Protein AF-A0A950D2L8-F1 (afdb_monomer)

Radius of gyration: 25.46 Å; Cα contacts (8 Å, |Δi|>4): 95; chains: 1; bounding box: 28×41×91 Å

Foldseek 3Di:
DPPPDPQQPHFDPVLVVCQVPVQEEAEAEACVPDDVVVVVQCVCCVVPQWGQTNNRDIGGNPNYHYHYDHCPCVVCVVDVPVPDDPDPPPPDPPPPDDDDDDD

Nearest PDB structures (foldseek):
  6rn4-assembly1_A  TM=8.508E-01  e=7.300E-08  Escherichia coli HVH 50 (4-2593475)
  4fcv-assembly1_A  TM=8.895E-01  e=4.596E-07  Thermus thermophilus HB8
  8xoo-assembly1_S  TM=7.439E-01  e=1.259E-07  Streptomyces hawaiiensis
  6oax-assembly1_C  TM=7.331E-01  e=2.029E-07  Escherichia coli K-12
  1r6b-assembly1_X  TM=7.414E-01  e=1.796E-06  Escherichia coli

Solvent-accessible surface area (backbone atoms only — not comparable to full-atom values): 6645 Å² total; per-residue (Å²): 91,60,93,91,41,87,57,47,81,40,65,40,75,64,56,49,50,33,66,76,40,40,77,39,75,47,78,44,72,47,52,84,77,52,60,68,69,62,54,59,57,49,51,45,31,76,75,66,36,32,45,69,38,77,76,71,47,79,32,66,38,80,58,40,48,78,45,77,41,64,69,89,53,48,72,61,66,75,51,65,78,65,84,80,59,90,65,81,77,78,69,82,76,82,69,74,83,90,79,83,83,90,132

Sequence (103 aa):
SPPGYVGYGEGGVLTEAVRRKPYCVVLLNEVEKAHPDVMELFYQVFDKDALEDAEGREIDFMNTVILLTSNVGTETVRYPPLKGVGLPVVSDGLRGPSSTAPT

pLDDT: mean 77.66, std 18.46, range [40.78, 97.38]

Secondary structure (DSSP, 8-state):
--TTSTTTTS--HHHHHHHH-SS-EEEE-SGGGS-HHHHHHHHHHHHHSEEE-TTS-EEE-TT-EEEE--STTHHHHHS---SS-----------PPP-----

Structure (mmCIF, N/CA/C/O backbone):
data_AF-A0A950D2L8-F1
#
_entry.id   AF-A0A950D2L8-F1
#
loop_
_atom_site.group_PDB
_atom_site.id
_atom_site.type_symbol
_atom_site.label_atom_id
_atom_site.label_alt_id
_atom_site.label_comp_id
_atom_site.label_asym_id
_atom_site.label_entity_id
_atom_site.label_seq_id
_atom_site.pdbx_PDB_ins_code
_atom_site.Cartn_x
_atom_site.Cartn_y
_atom_site.Cartn_z
_atom_site.occupancy
_atom_site.B_iso_or_equiv
_atom_site.auth_seq_id
_atom_site.auth_comp_id
_atom_site.auth_asym_id
_atom_site.auth_atom_id
_atom_site.pdbx_PDB_model_num
ATOM 1 N N . SER A 1 1 ? 8.021 10.659 6.157 1.00 61.12 1 SER A N 1
ATOM 2 C CA . SER A 1 1 ? 9.366 11.004 5.637 1.00 61.12 1 SER A CA 1
ATOM 3 C C . SER A 1 1 ? 10.406 10.962 6.753 1.00 61.12 1 SER A C 1
ATOM 5 O O . SER A 1 1 ? 9.983 10.933 7.901 1.00 61.12 1 SER A O 1
ATOM 7 N N . PRO A 1 2 ? 11.726 10.948 6.477 1.00 58.72 2 PRO A N 1
ATOM 8 C CA . PRO A 1 2 ? 12.766 11.149 7.495 1.00 58.72 2 PRO A CA 1
ATOM 9 C C . PRO A 1 2 ? 12.723 12.567 8.097 1.00 58.72 2 PRO A C 1
ATOM 11 O O . PRO A 1 2 ? 12.214 13.480 7.433 1.00 58.72 2 PRO A O 1
ATOM 14 N N . PRO A 1 3 ? 13.267 12.785 9.313 1.00 54.19 3 PRO A N 1
ATOM 15 C CA . PRO A 1 3 ? 13.374 14.120 9.902 1.00 54.19 3 PRO A CA 1
ATOM 16 C C . PRO A 1 3 ? 14.066 15.095 8.940 1.00 54.19 3 PRO A C 1
ATOM 18 O O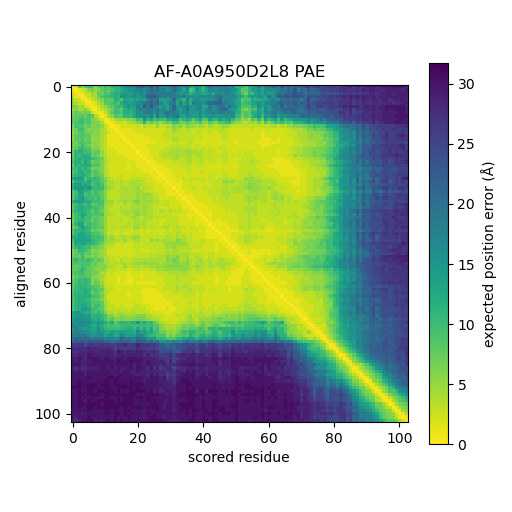 . PRO A 1 3 ? 15.173 14.829 8.477 1.00 54.19 3 PRO A O 1
ATOM 21 N N . GLY A 1 4 ? 13.407 16.213 8.621 1.00 55.31 4 GLY A N 1
ATOM 22 C CA . GLY A 1 4 ? 13.937 17.251 7.722 1.00 55.31 4 GLY A CA 1
ATOM 23 C C . GLY A 1 4 ? 13.452 17.199 6.266 1.00 55.31 4 GLY A C 1
ATOM 24 O O . GLY A 1 4 ? 13.824 18.072 5.487 1.00 55.31 4 GLY A O 1
ATOM 25 N N . TYR A 1 5 ? 12.601 16.236 5.896 1.00 61.75 5 TYR A N 1
ATOM 26 C CA . TYR A 1 5 ? 11.923 16.203 4.592 1.00 61.75 5 TYR A CA 1
ATOM 27 C C . TYR A 1 5 ? 10.465 16.671 4.694 1.00 61.75 5 TYR A C 1
ATOM 29 O O . TYR A 1 5 ? 9.820 16.521 5.731 1.00 61.75 5 TYR A O 1
ATOM 37 N N . VAL A 1 6 ? 9.925 17.211 3.596 1.00 54.62 6 VAL A N 1
ATOM 38 C CA . VAL A 1 6 ? 8.502 17.580 3.485 1.00 54.62 6 VAL A CA 1
ATOM 39 C C . VAL A 1 6 ? 7.618 16.356 3.796 1.00 54.62 6 VAL A C 1
ATOM 41 O O . VAL A 1 6 ? 7.921 15.238 3.366 1.00 54.62 6 VAL A O 1
ATOM 44 N N . GLY A 1 7 ? 6.555 16.556 4.587 1.00 61.41 7 GLY A N 1
ATOM 45 C CA . GLY A 1 7 ? 5.680 15.479 5.076 1.00 61.41 7 GLY A CA 1
ATOM 46 C C . GLY A 1 7 ? 6.260 14.668 6.248 1.00 61.41 7 GLY 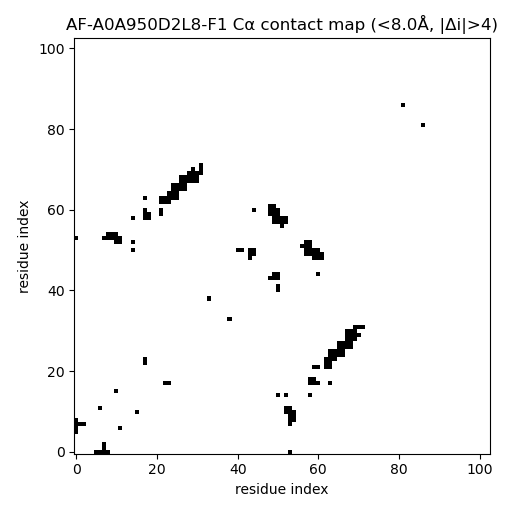A C 1
ATOM 47 O O . GLY A 1 7 ? 5.900 13.508 6.447 1.00 61.41 7 GLY A O 1
ATOM 48 N N . TYR A 1 8 ? 7.222 15.219 6.997 1.00 54.56 8 TYR A N 1
ATOM 49 C CA . TYR A 1 8 ? 7.660 14.652 8.276 1.00 54.56 8 TYR A CA 1
ATOM 50 C C . TYR A 1 8 ? 6.613 14.920 9.367 1.00 54.56 8 TYR A C 1
ATOM 52 O O . TYR A 1 8 ? 6.301 16.076 9.634 1.00 54.56 8 TYR A O 1
ATOM 60 N N . GLY A 1 9 ? 6.102 13.862 10.006 1.00 58.31 9 GLY A N 1
ATOM 61 C CA . GLY A 1 9 ? 5.093 13.962 11.069 1.00 58.31 9 GLY A CA 1
ATOM 62 C C . GLY A 1 9 ? 3.660 14.216 10.589 1.00 58.31 9 GLY A C 1
ATOM 63 O O . GLY A 1 9 ? 2.795 14.446 11.422 1.00 58.31 9 GLY A O 1
ATOM 64 N N . GLU A 1 10 ? 3.416 14.174 9.278 1.00 65.88 10 GLU A N 1
ATOM 65 C CA . GLU A 1 10 ? 2.075 14.159 8.692 1.00 65.88 10 GLU A CA 1
ATOM 66 C C . GLU A 1 10 ? 1.774 12.746 8.177 1.00 65.88 10 GLU A C 1
ATOM 68 O O . GLU A 1 10 ? 2.650 12.092 7.592 1.00 65.88 10 GLU A O 1
ATOM 73 N N . GLY A 1 11 ? 0.537 12.278 8.363 1.00 67.31 11 GLY A N 1
ATOM 74 C CA . GLY A 1 11 ? 0.026 11.091 7.681 1.00 67.31 11 GLY A CA 1
ATOM 75 C C . GLY A 1 11 ? 0.365 11.117 6.188 1.00 67.31 11 GLY A C 1
ATOM 76 O O . GLY A 1 11 ? 0.188 12.129 5.508 1.00 67.31 11 GLY A O 1
ATOM 77 N N . GLY A 1 12 ? 0.883 10.001 5.673 1.00 82.38 12 GLY A N 1
ATOM 78 C CA . GLY A 1 12 ? 1.270 9.882 4.270 1.00 82.38 12 GLY A CA 1
ATOM 79 C C . GLY A 1 12 ? 0.124 10.242 3.318 1.00 82.38 12 GLY A C 1
ATOM 80 O O . GLY A 1 12 ? -1.042 9.967 3.583 1.00 82.38 12 GLY A O 1
ATOM 81 N N . VAL A 1 13 ? 0.454 10.828 2.162 1.00 86.06 13 VAL A N 1
ATOM 82 C CA . VAL A 1 13 ? -0.547 11.243 1.155 1.00 86.06 13 VAL A CA 1
ATOM 83 C C . VAL A 1 13 ? -1.487 10.090 0.784 1.00 86.06 13 VAL A C 1
ATOM 85 O O . VAL A 1 13 ? -2.693 10.285 0.648 1.00 86.06 13 VAL A O 1
ATOM 88 N N . LEU A 1 14 ? -0.937 8.879 0.663 1.00 88.94 14 LEU A N 1
ATOM 89 C CA . LEU A 1 14 ? -1.702 7.667 0.390 1.00 88.94 14 LEU A CA 1
ATOM 90 C C . LEU A 1 14 ? -2.573 7.245 1.580 1.00 88.94 14 LEU A C 1
ATOM 92 O O . LEU A 1 14 ? -3.768 7.015 1.405 1.00 88.94 14 LEU A O 1
ATOM 96 N N . THR A 1 15 ? -1.989 7.149 2.777 1.00 91.00 15 THR A N 1
ATOM 97 C CA . THR A 1 15 ? -2.694 6.690 3.982 1.00 91.00 15 THR A CA 1
ATOM 98 C C . THR A 1 15 ? -3.840 7.635 4.342 1.00 91.00 15 THR A C 1
ATOM 100 O O . THR A 1 15 ? -4.945 7.181 4.623 1.00 91.00 15 THR A O 1
ATOM 103 N N . GLU A 1 16 ? -3.648 8.949 4.210 1.00 91.88 16 GLU A N 1
ATOM 104 C CA . GLU A 1 16 ? -4.714 9.941 4.387 1.00 91.88 16 GLU A CA 1
ATOM 105 C C . GLU A 1 16 ? -5.812 9.847 3.321 1.00 91.88 16 GLU A C 1
ATOM 107 O O . GLU A 1 16 ? -6.993 10.025 3.636 1.00 91.88 16 GLU A O 1
ATOM 112 N N . ALA A 1 17 ? -5.458 9.572 2.062 1.00 91.88 17 ALA A N 1
ATOM 113 C CA . ALA A 1 17 ? -6.440 9.426 0.992 1.00 91.88 17 ALA A CA 1
ATOM 114 C C . ALA A 1 17 ? -7.359 8.220 1.233 1.00 91.88 17 ALA A C 1
ATOM 116 O O . ALA A 1 17 ? -8.581 8.363 1.140 1.00 91.88 17 ALA A O 1
ATOM 117 N N . VAL A 1 18 ? -6.781 7.074 1.604 1.00 94.50 18 VAL A N 1
ATOM 118 C CA . VAL A 1 18 ? -7.527 5.845 1.914 1.00 94.50 18 VAL A CA 1
ATOM 119 C C . VAL A 1 18 ? -8.352 6.025 3.186 1.00 94.50 18 VAL A C 1
ATOM 121 O O . VAL A 1 18 ? -9.551 5.761 3.173 1.00 94.50 18 VAL A O 1
ATOM 124 N N . ARG A 1 19 ? -7.784 6.618 4.245 1.00 93.56 19 ARG A N 1
ATOM 125 C CA . ARG A 1 19 ? -8.515 6.920 5.489 1.00 93.56 19 ARG A CA 1
ATOM 126 C C . ARG A 1 19 ? -9.771 7.762 5.249 1.00 93.56 19 ARG A C 1
ATOM 128 O O . ARG A 1 19 ? -10.803 7.542 5.877 1.00 93.56 19 ARG A O 1
ATOM 135 N N . ARG A 1 20 ? -9.694 8.752 4.353 1.00 94.19 20 ARG A N 1
ATOM 136 C CA . ARG A 1 20 ? -10.835 9.622 4.009 1.00 94.19 20 ARG A CA 1
ATOM 137 C C . ARG A 1 20 ? -11.823 8.955 3.052 1.00 94.19 20 ARG A C 1
ATOM 139 O O . ARG A 1 20 ? -12.986 9.357 3.025 1.00 94.19 20 ARG A O 1
ATOM 146 N N . LYS A 1 21 ? -11.370 7.997 2.238 1.00 95.75 21 LYS A N 1
ATOM 147 C CA . LYS A 1 21 ? -12.162 7.298 1.215 1.00 95.75 21 LYS A CA 1
ATOM 148 C C . LYS A 1 21 ? -11.791 5.804 1.179 1.00 95.75 21 LYS A C 1
ATOM 150 O O . LYS A 1 21 ? -11.1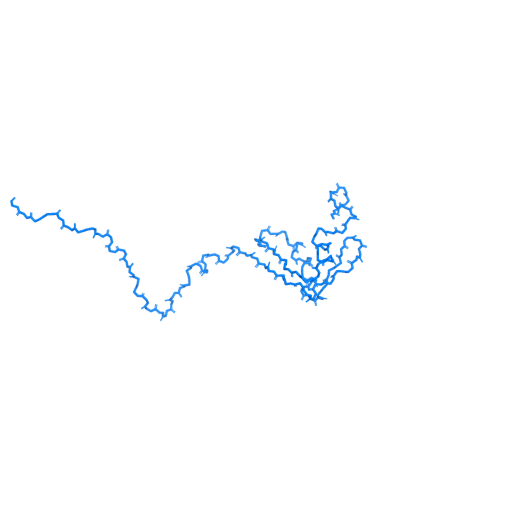18 5.380 0.244 1.00 95.75 21 LYS A O 1
ATOM 155 N N . PRO A 1 22 ? -12.263 5.001 2.148 1.00 93.75 22 PRO A N 1
ATOM 156 C CA . PRO A 1 22 ? -11.838 3.603 2.296 1.00 93.75 22 PRO A CA 1
ATOM 157 C C . PRO A 1 22 ? -12.330 2.681 1.169 1.00 93.75 22 PRO A C 1
ATOM 159 O O . PRO A 1 22 ? -11.769 1.614 0.955 1.00 93.75 22 PRO A O 1
ATOM 162 N N . TYR A 1 23 ? -13.350 3.109 0.418 1.00 97.38 23 TYR A N 1
ATOM 163 C CA . TYR A 1 23 ? -13.839 2.446 -0.790 1.00 97.38 23 TYR A CA 1
ATOM 164 C C . TYR A 1 23 ? -13.222 3.118 -2.014 1.00 97.38 23 TYR A C 1
ATOM 166 O O . TYR A 1 23 ? -13.816 4.024 -2.611 1.00 97.38 23 TYR A O 1
ATOM 174 N N . CYS A 1 24 ? -11.997 2.734 -2.356 1.00 95.00 24 CYS A N 1
ATOM 175 C CA . CYS A 1 24 ? -11.274 3.350 -3.460 1.00 95.00 24 CYS A CA 1
ATOM 176 C C . CYS A 1 24 ? -10.412 2.350 -4.231 1.00 95.00 24 CYS A C 1
ATOM 178 O O . CYS A 1 24 ? -10.284 1.182 -3.868 1.00 95.00 24 CYS A O 1
ATOM 180 N N . VAL A 1 25 ? -9.842 2.838 -5.332 1.00 96.31 25 VAL A N 1
ATOM 181 C CA . VAL A 1 25 ? -8.839 2.115 -6.109 1.00 96.31 25 VAL A CA 1
ATOM 182 C C . VAL A 1 25 ? -7.519 2.863 -5.985 1.00 96.31 25 VAL A C 1
ATOM 184 O O . VAL A 1 25 ? -7.452 4.053 -6.299 1.00 96.31 25 VAL A O 1
ATOM 187 N N . VAL A 1 26 ? -6.475 2.162 -5.551 1.00 93.69 26 VAL A N 1
ATOM 188 C CA . VAL A 1 26 ? -5.098 2.662 -5.497 1.00 93.69 26 VAL A CA 1
ATOM 189 C C . VAL A 1 26 ? -4.338 2.093 -6.688 1.00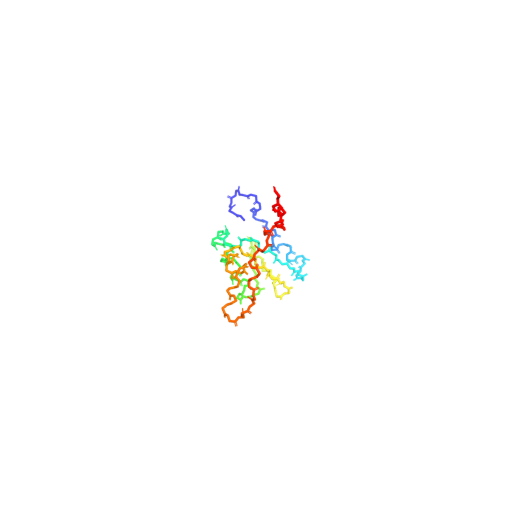 93.69 26 VAL A C 1
ATOM 191 O O . VAL A 1 26 ? -4.231 0.880 -6.831 1.00 93.69 26 VAL A O 1
ATOM 194 N N . LEU A 1 27 ? -3.809 2.968 -7.545 1.00 94.75 27 LEU A N 1
ATOM 195 C CA . LEU A 1 27 ? -2.982 2.583 -8.688 1.00 94.75 27 LEU A CA 1
ATOM 196 C C . LEU A 1 27 ? -1.506 2.844 -8.378 1.00 94.75 27 LEU A C 1
ATOM 198 O O . LEU A 1 27 ? -1.099 3.994 -8.214 1.00 94.75 27 LEU A O 1
ATOM 202 N N . LEU A 1 28 ? -0.706 1.782 -8.348 1.00 92.19 28 LEU A N 1
ATOM 203 C CA . LEU A 1 28 ? 0.749 1.837 -8.239 1.00 92.19 28 LEU A CA 1
ATOM 204 C C . LE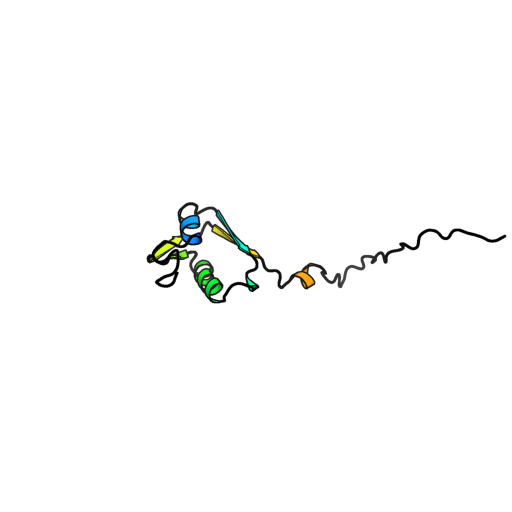U A 1 28 ? 1.343 1.581 -9.621 1.00 92.19 28 LEU A C 1
ATOM 206 O O . LEU A 1 28 ? 1.248 0.476 -10.152 1.00 92.19 28 LEU A O 1
ATOM 210 N N . ASN A 1 29 ? 1.906 2.625 -10.224 1.00 92.81 29 ASN A N 1
ATOM 211 C CA . ASN A 1 29 ? 2.400 2.566 -11.593 1.00 92.81 29 ASN A CA 1
ATOM 212 C C . ASN A 1 29 ? 3.896 2.227 -11.652 1.00 92.81 29 ASN A C 1
ATOM 214 O O . ASN A 1 29 ? 4.658 2.755 -10.846 1.00 92.81 29 ASN A O 1
ATOM 218 N N . GLU A 1 30 ? 4.305 1.420 -12.639 1.00 93.50 30 GLU A N 1
ATOM 219 C CA . GLU A 1 30 ? 5.711 1.038 -12.891 1.00 93.50 30 GLU A CA 1
ATOM 220 C C . GLU A 1 30 ? 6.432 0.523 -11.637 1.00 93.50 30 GLU A C 1
ATOM 222 O O . GLU A 1 30 ? 7.523 0.982 -11.283 1.00 93.50 30 GLU A O 1
ATOM 227 N N . VAL A 1 31 ? 5.806 -0.423 -10.934 1.00 91.69 31 VAL A N 1
ATOM 228 C CA . VAL A 1 31 ? 6.274 -0.861 -9.613 1.00 91.69 31 VAL A CA 1
ATOM 229 C C . VAL A 1 31 ? 7.692 -1.450 -9.633 1.00 91.69 31 VAL A C 1
ATOM 231 O O . VAL A 1 31 ? 8.405 -1.381 -8.637 1.00 91.69 31 VAL A O 1
ATOM 234 N N . GLU A 1 32 ? 8.159 -1.950 -10.778 1.00 92.81 32 GLU A N 1
ATOM 235 C CA . GLU A 1 32 ? 9.534 -2.426 -10.966 1.00 92.81 32 GLU A CA 1
ATOM 236 C C . GLU A 1 32 ? 10.602 -1.339 -10.796 1.00 92.81 32 GLU A C 1
ATOM 238 O O . GLU A 1 32 ? 11.770 -1.657 -10.578 1.00 92.81 32 GLU A O 1
ATOM 243 N N . LYS A 1 33 ? 10.223 -0.063 -10.939 1.00 91.31 33 LYS A N 1
ATOM 244 C CA . LYS A 1 33 ? 11.125 1.082 -10.764 1.00 91.31 33 LYS A CA 1
ATOM 245 C C . LYS A 1 33 ? 11.097 1.627 -9.338 1.00 91.31 33 LYS A C 1
ATOM 247 O O . LYS A 1 33 ? 11.902 2.501 -9.015 1.00 91.31 33 LYS A O 1
ATOM 252 N N . ALA A 1 34 ? 10.159 1.172 -8.508 1.00 88.44 34 ALA A N 1
ATOM 253 C CA . ALA A 1 34 ? 10.056 1.608 -7.127 1.00 88.44 34 ALA A CA 1
ATOM 254 C C . ALA A 1 34 ? 11.235 1.073 -6.300 1.00 88.44 34 ALA A C 1
ATOM 256 O O . ALA A 1 34 ? 11.777 0.000 -6.562 1.00 88.44 34 ALA A O 1
ATOM 257 N N . HIS A 1 35 ? 11.625 1.828 -5.273 1.00 90.56 35 HIS A N 1
ATOM 258 C CA . HIS A 1 35 ? 12.605 1.353 -4.302 1.00 90.56 35 HIS A CA 1
ATOM 259 C C . HIS A 1 35 ? 12.037 0.142 -3.532 1.00 90.56 35 HIS A C 1
ATOM 261 O O . HIS A 1 35 ? 10.847 0.175 -3.207 1.00 90.56 35 HIS A O 1
ATOM 267 N N . PRO A 1 36 ? 12.841 -0.888 -3.195 1.00 88.75 36 PRO A N 1
ATOM 268 C CA . PRO A 1 36 ? 12.370 -2.073 -2.469 1.00 88.75 36 PRO A CA 1
ATOM 269 C C . PRO A 1 36 ? 11.543 -1.766 -1.211 1.00 88.75 36 PRO A C 1
ATOM 271 O O . PRO A 1 36 ? 10.484 -2.360 -1.028 1.00 88.75 36 PRO A O 1
ATOM 274 N N . ASP A 1 37 ? 11.943 -0.766 -0.423 1.00 85.44 37 ASP A N 1
ATOM 275 C CA . ASP A 1 37 ? 11.219 -0.305 0.775 1.00 85.44 37 ASP A CA 1
ATOM 276 C C . ASP A 1 37 ? 9.751 0.083 0.504 1.00 85.44 37 ASP A C 1
ATOM 278 O O . ASP A 1 37 ? 8.897 -0.036 1.381 1.00 85.44 37 ASP A O 1
ATOM 282 N N . VAL A 1 38 ? 9.424 0.538 -0.715 1.00 84.88 38 VAL A N 1
ATOM 283 C CA . VAL A 1 38 ? 8.033 0.824 -1.105 1.00 84.88 38 VAL A CA 1
ATOM 284 C C . VAL A 1 38 ? 7.227 -0.469 -1.133 1.00 84.88 38 VAL A C 1
ATOM 286 O O . VAL A 1 38 ? 6.111 -0.503 -0.628 1.00 84.88 38 VAL A O 1
ATOM 289 N N . MET A 1 39 ? 7.791 -1.543 -1.687 1.00 87.44 39 MET A N 1
ATOM 290 C CA . MET A 1 39 ? 7.127 -2.847 -1.727 1.00 87.44 39 MET A CA 1
ATOM 291 C C . MET A 1 39 ? 7.003 -3.460 -0.337 1.00 87.44 39 MET A C 1
ATOM 293 O O . MET A 1 39 ? 5.953 -4.011 -0.017 1.00 87.44 39 MET A O 1
ATOM 297 N N . GLU A 1 40 ? 8.025 -3.304 0.506 1.00 86.75 40 GLU A N 1
ATOM 298 C CA . GLU A 1 40 ? 7.979 -3.755 1.902 1.00 86.75 40 GLU A CA 1
ATOM 299 C C . GLU A 1 40 ? 6.841 -3.103 2.693 1.00 86.75 40 GLU A C 1
ATOM 301 O O . GLU A 1 40 ? 6.175 -3.776 3.483 1.00 86.75 40 GLU A O 1
ATOM 306 N N . LEU A 1 41 ? 6.558 -1.822 2.435 1.00 84.50 41 LEU A N 1
ATOM 307 C CA . LEU A 1 41 ? 5.415 -1.129 3.027 1.00 84.50 41 LEU A CA 1
ATOM 308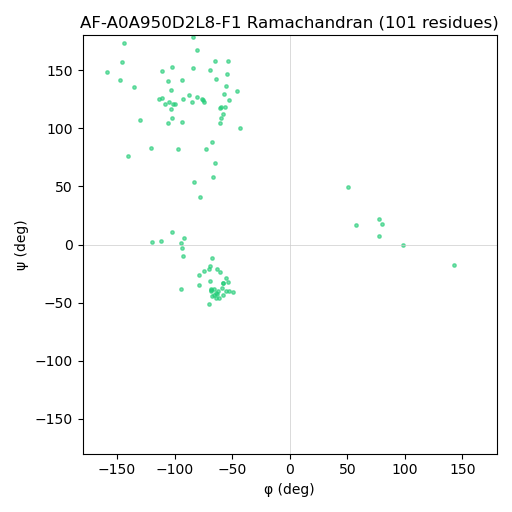 C C . LEU A 1 41 ? 4.084 -1.790 2.630 1.00 84.50 41 LEU A C 1
ATOM 310 O O . LEU A 1 41 ? 3.232 -2.037 3.481 1.00 84.50 41 LEU A O 1
ATOM 314 N N . PHE A 1 42 ? 3.908 -2.116 1.346 1.00 88.81 42 PHE A N 1
ATOM 315 C CA . PHE A 1 42 ? 2.672 -2.732 0.851 1.00 88.81 42 PHE A CA 1
ATOM 316 C C . PHE A 1 42 ? 2.524 -4.208 1.226 1.00 88.81 42 PHE A C 1
ATOM 318 O O . PHE A 1 42 ? 1.395 -4.687 1.306 1.00 88.81 42 PHE A O 1
ATOM 325 N N . TYR A 1 43 ? 3.611 -4.926 1.523 1.00 90.12 43 TYR A N 1
ATOM 326 C CA . TYR A 1 43 ? 3.510 -6.297 2.033 1.00 90.12 43 TYR A CA 1
ATOM 327 C C . TYR A 1 43 ? 2.701 -6.381 3.328 1.00 90.12 43 TYR A C 1
ATOM 329 O O . TYR A 1 43 ? 1.971 -7.349 3.514 1.00 90.12 43 TYR A O 1
ATOM 337 N N . GLN A 1 44 ? 2.760 -5.354 4.181 1.00 88.44 44 GLN A N 1
ATOM 338 C CA . GLN A 1 44 ? 1.938 -5.300 5.393 1.00 88.44 44 GLN A CA 1
ATOM 339 C C . GLN A 1 44 ? 0.446 -5.231 5.060 1.00 88.44 44 GLN A C 1
ATOM 341 O O . GLN A 1 44 ? -0.349 -5.954 5.655 1.00 88.44 44 GLN A O 1
ATOM 346 N N . VAL A 1 45 ? 0.084 -4.426 4.058 1.00 92.19 45 VAL A N 1
ATOM 347 C CA . VAL A 1 45 ? -1.300 -4.307 3.582 1.00 92.19 45 VAL A CA 1
ATOM 348 C C . VAL A 1 45 ? -1.795 -5.628 3.013 1.00 92.19 45 VAL A C 1
ATOM 350 O O . VAL A 1 45 ? -2.913 -6.030 3.300 1.00 92.19 45 VAL A O 1
ATOM 353 N N . PHE A 1 46 ? -0.970 -6.322 2.229 1.00 91.94 46 PHE A N 1
ATOM 354 C CA . PHE A 1 46 ? -1.366 -7.596 1.623 1.00 91.94 46 PHE A CA 1
ATOM 355 C C . PHE A 1 46 ? -1.499 -8.747 2.629 1.00 91.94 46 PHE A C 1
ATOM 357 O O . PHE A 1 46 ? -2.159 -9.733 2.316 1.00 91.94 46 PHE A O 1
ATOM 364 N N . ASP A 1 47 ? -0.863 -8.642 3.798 1.00 93.06 47 ASP A N 1
ATOM 365 C CA . ASP A 1 47 ? -0.909 -9.667 4.847 1.00 93.06 47 ASP A CA 1
ATOM 366 C C . ASP A 1 47 ? -1.999 -9.389 5.896 1.00 93.06 47 ASP A C 1
ATOM 368 O O . ASP A 1 47 ? -2.657 -10.310 6.376 1.00 93.06 47 ASP A O 1
ATOM 372 N N . LYS A 1 48 ? -2.201 -8.116 6.262 1.00 93.00 48 LYS A N 1
ATOM 373 C CA . LYS A 1 48 ? -3.051 -7.710 7.398 1.00 93.00 48 LYS A CA 1
ATOM 374 C C . LYS A 1 48 ? -4.235 -6.823 7.026 1.00 93.00 48 LYS A C 1
ATOM 376 O O . LYS A 1 48 ? -4.926 -6.356 7.926 1.00 93.00 48 LYS A O 1
ATOM 381 N N . ASP A 1 49 ? -4.425 -6.530 5.742 1.00 94.06 49 ASP A N 1
ATOM 382 C CA . ASP A 1 49 ? -5.428 -5.586 5.235 1.00 94.06 49 ASP A CA 1
ATOM 383 C C . ASP A 1 49 ? -5.300 -4.161 5.818 1.00 94.06 49 ASP A C 1
ATOM 385 O O . ASP A 1 49 ? -6.225 -3.361 5.710 1.00 94.06 49 ASP A O 1
ATOM 389 N N . ALA A 1 50 ? -4.158 -3.813 6.426 1.00 94.00 50 ALA A N 1
ATOM 390 C CA . ALA A 1 50 ? -3.954 -2.541 7.117 1.00 94.00 50 ALA A CA 1
ATOM 391 C C . ALA A 1 50 ? -2.518 -2.010 6.990 1.00 94.00 50 ALA A C 1
ATOM 393 O O . ALA A 1 50 ? -1.569 -2.769 6.772 1.00 94.00 50 ALA A O 1
ATOM 394 N N . LEU A 1 51 ? -2.361 -0.692 7.151 1.00 92.62 51 LEU A N 1
ATOM 395 C CA . LEU A 1 51 ? -1.066 -0.007 7.159 1.00 92.62 51 LEU A CA 1
ATOM 396 C C . LEU A 1 51 ? -0.976 1.015 8.288 1.00 92.62 51 LEU A C 1
ATOM 398 O O . LEU A 1 51 ? -1.881 1.830 8.450 1.00 92.62 51 LEU A O 1
ATOM 402 N N . GLU A 1 52 ? 0.145 1.036 9.002 1.00 90.25 52 GLU A N 1
ATOM 403 C CA . GLU A 1 52 ? 0.448 2.079 9.981 1.00 90.25 52 GLU A CA 1
ATOM 404 C C . GLU A 1 52 ? 1.144 3.267 9.300 1.00 90.25 52 GLU A C 1
ATOM 406 O O . GLU A 1 52 ? 2.116 3.099 8.557 1.00 90.25 52 GLU A O 1
ATOM 411 N N . ASP A 1 53 ? 0.637 4.481 9.517 1.00 88.38 53 ASP A N 1
ATOM 412 C CA . ASP A 1 53 ? 1.295 5.697 9.039 1.00 88.38 53 ASP A CA 1
ATOM 413 C C . ASP A 1 53 ? 2.400 6.195 9.993 1.00 88.38 53 ASP A C 1
ATOM 415 O O . ASP A 1 53 ? 2.655 5.636 11.055 1.00 88.38 53 ASP A O 1
ATOM 419 N N . ALA A 1 54 ? 3.079 7.283 9.622 1.00 82.44 54 ALA A N 1
ATOM 420 C CA . ALA A 1 54 ? 4.180 7.834 10.415 1.00 82.44 54 ALA A CA 1
ATOM 421 C C . ALA A 1 54 ? 3.754 8.429 11.777 1.00 82.44 54 ALA A C 1
ATOM 423 O O . ALA A 1 54 ? 4.623 8.747 12.588 1.00 82.44 54 ALA A O 1
ATOM 424 N N . GLU A 1 55 ? 2.452 8.607 12.022 1.00 86.38 55 GLU A N 1
ATOM 425 C CA . GLU A 1 55 ? 1.896 9.045 13.309 1.00 86.38 55 GLU A CA 1
ATOM 426 C C . GLU A 1 55 ? 1.475 7.850 14.186 1.00 86.38 55 GLU A C 1
ATOM 428 O O . GLU A 1 55 ? 0.968 8.050 15.291 1.00 86.38 55 GLU A O 1
ATOM 433 N N . GLY A 1 56 ? 1.681 6.614 13.715 1.00 87.56 56 GLY A N 1
ATOM 434 C CA . GLY A 1 56 ? 1.261 5.398 14.407 1.00 87.56 56 GLY A CA 1
ATOM 435 C C . GLY A 1 56 ? -0.222 5.071 14.224 1.00 87.56 56 GLY A C 1
ATOM 436 O O . GLY A 1 56 ? -0.804 4.348 15.034 1.00 87.56 56 GLY A O 1
ATOM 437 N N . ARG A 1 57 ? -0.881 5.653 13.214 1.00 90.38 57 ARG A N 1
ATOM 438 C CA . ARG A 1 57 ? -2.312 5.437 12.973 1.00 90.38 57 ARG A CA 1
ATOM 439 C C . ARG A 1 57 ? -2.497 4.286 12.000 1.00 90.38 57 ARG A C 1
ATOM 441 O O . ARG A 1 57 ? -1.978 4.321 10.887 1.00 90.38 57 ARG A O 1
ATOM 448 N N . GLU A 1 58 ? -3.286 3.305 12.414 1.00 93.19 58 GLU A N 1
ATOM 449 C CA . GLU A 1 58 ? -3.674 2.176 11.574 1.00 93.19 58 GLU A CA 1
ATOM 450 C C . GLU A 1 58 ? -4.755 2.599 10.570 1.00 93.19 58 GLU A C 1
ATOM 452 O O . GLU A 1 58 ? -5.796 3.156 10.938 1.00 93.19 58 GLU A O 1
ATOM 457 N N . ILE A 1 59 ? -4.492 2.359 9.289 1.00 94.06 59 ILE A N 1
ATOM 458 C CA . ILE A 1 59 ? -5.399 2.632 8.177 1.00 94.06 59 ILE A CA 1
ATOM 459 C C . ILE A 1 59 ? -5.876 1.307 7.595 1.00 94.06 59 ILE A C 1
ATOM 461 O O . ILE A 1 59 ? -5.059 0.484 7.196 1.00 94.06 59 ILE A O 1
ATOM 465 N N . ASP A 1 60 ? -7.195 1.143 7.510 1.00 95.06 60 ASP A N 1
ATOM 466 C CA . ASP A 1 60 ? -7.863 -0.032 6.946 1.00 95.06 60 ASP A CA 1
ATOM 467 C C . ASP A 1 60 ? -7.911 0.027 5.406 1.00 95.06 60 ASP A C 1
ATOM 469 O O . ASP A 1 60 ? -8.377 1.010 4.817 1.00 95.06 60 ASP A O 1
ATOM 473 N N . PHE A 1 61 ? -7.438 -1.041 4.763 1.00 96.38 61 PHE A N 1
ATOM 474 C CA . PHE A 1 61 ? -7.418 -1.255 3.316 1.00 96.38 61 PHE A CA 1
ATOM 475 C C . PHE A 1 61 ? -8.368 -2.376 2.860 1.00 96.38 61 PHE A C 1
ATOM 477 O O . PHE A 1 61 ? -8.440 -2.625 1.656 1.00 96.38 61 PHE A O 1
ATOM 484 N N . MET A 1 62 ? -9.152 -3.004 3.746 1.00 95.06 62 MET A N 1
ATOM 485 C CA . MET A 1 62 ? -10.035 -4.139 3.417 1.00 95.06 62 MET A CA 1
ATOM 486 C C . MET A 1 62 ? -10.995 -3.843 2.247 1.00 95.06 62 MET A C 1
ATOM 488 O O . MET A 1 62 ? -11.334 -4.730 1.467 1.00 95.06 62 MET A O 1
ATOM 492 N N . ASN A 1 63 ? -11.425 -2.585 2.094 1.00 95.50 63 ASN A N 1
ATOM 493 C CA . ASN A 1 63 ? -12.328 -2.142 1.022 1.00 95.50 63 ASN A CA 1
ATOM 494 C C . ASN A 1 63 ? -11.621 -1.394 -0.125 1.00 95.50 63 ASN A C 1
ATOM 496 O O . ASN A 1 63 ? -12.277 -0.796 -0.985 1.00 95.50 63 ASN A O 1
ATOM 500 N N . THR A 1 64 ? -10.289 -1.412 -0.144 1.00 95.75 64 THR A N 1
ATOM 501 C CA . THR A 1 64 ? -9.468 -0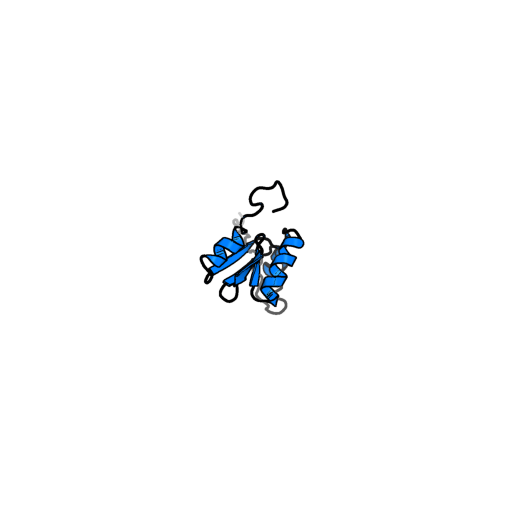.734 -1.146 1.00 95.75 64 THR A CA 1
ATOM 502 C C . THR A 1 64 ? -8.896 -1.738 -2.138 1.00 95.75 64 THR A C 1
ATOM 504 O O . THR A 1 64 ? -8.171 -2.660 -1.779 1.00 95.75 64 THR A O 1
ATOM 507 N N . VAL A 1 65 ? -9.179 -1.532 -3.425 1.00 95.62 65 VAL A N 1
ATOM 508 C CA . VAL A 1 65 ? -8.580 -2.340 -4.495 1.00 95.62 65 VAL A CA 1
ATOM 509 C C . VAL A 1 65 ? -7.227 -1.746 -4.864 1.00 95.62 65 VAL A C 1
ATOM 511 O O . VAL A 1 65 ? -7.148 -0.591 -5.282 1.00 95.62 65 VAL A O 1
ATOM 514 N N . ILE A 1 66 ? -6.165 -2.540 -4.761 1.00 94.06 66 ILE A N 1
ATOM 515 C CA . ILE A 1 66 ? -4.818 -2.132 -5.171 1.00 94.06 66 ILE A CA 1
ATOM 516 C C . ILE A 1 66 ? -4.518 -2.719 -6.551 1.00 94.06 66 ILE A C 1
ATOM 518 O O . ILE A 1 66 ? -4.530 -3.933 -6.745 1.00 94.06 66 ILE A O 1
ATOM 522 N N . LEU A 1 67 ? -4.241 -1.845 -7.516 1.00 95.44 67 LEU A N 1
ATOM 523 C CA . LEU A 1 67 ? -3.806 -2.200 -8.861 1.00 95.44 67 LEU A CA 1
ATOM 524 C C . LEU A 1 67 ? -2.333 -1.843 -9.020 1.00 95.44 67 LEU A C 1
ATOM 526 O O . LEU A 1 67 ? -1.958 -0.677 -8.912 1.00 95.44 67 LEU A O 1
ATOM 530 N N . LEU A 1 68 ? -1.507 -2.840 -9.319 1.00 94.38 68 LEU A N 1
ATOM 531 C CA . LEU A 1 68 ? -0.102 -2.644 -9.657 1.00 94.38 68 LEU A CA 1
ATOM 532 C C . LEU A 1 68 ? 0.077 -2.784 -11.166 1.00 94.38 68 LEU A C 1
ATOM 534 O O . LEU A 1 68 ? -0.421 -3.739 -11.766 1.00 94.38 68 LEU A O 1
ATOM 538 N N . THR A 1 69 ? 0.802 -1.855 -11.779 1.00 93.81 69 THR A N 1
ATOM 539 C CA . THR A 1 69 ? 1.225 -1.971 -13.177 1.00 93.81 69 THR A CA 1
ATOM 540 C C . THR A 1 69 ? 2.730 -2.184 -13.241 1.00 93.81 69 THR A C 1
ATOM 542 O O . THR A 1 69 ? 3.489 -1.707 -12.393 1.00 93.81 69 THR A O 1
ATOM 545 N N . SER A 1 70 ? 3.164 -2.912 -14.267 1.00 93.62 70 SER A N 1
ATOM 546 C CA . SER A 1 70 ? 4.577 -3.105 -14.550 1.00 93.62 70 SER A CA 1
ATOM 547 C C . SER A 1 70 ? 4.823 -3.235 -16.043 1.00 93.62 70 SER A C 1
ATOM 549 O O . SER A 1 70 ? 4.050 -3.892 -16.745 1.00 93.62 70 SER A O 1
ATOM 551 N N . ASN A 1 71 ? 5.927 -2.658 -16.517 1.00 90.00 71 ASN A N 1
ATOM 552 C CA . ASN A 1 71 ? 6.342 -2.768 -17.911 1.00 90.00 71 ASN A CA 1
ATOM 553 C C . ASN A 1 71 ? 7.326 -3.928 -18.156 1.00 90.00 71 ASN A C 1
ATOM 555 O O . ASN A 1 71 ? 7.662 -4.195 -19.313 1.00 90.00 71 ASN A O 1
ATOM 559 N N . VAL A 1 72 ? 7.749 -4.666 -17.118 1.00 90.50 72 VAL A N 1
ATOM 560 C CA . VAL A 1 72 ? 8.734 -5.769 -17.224 1.00 90.50 72 VAL A CA 1
ATOM 561 C C . VAL A 1 72 ? 8.290 -6.863 -18.203 1.00 90.50 72 VAL A C 1
ATOM 563 O O . VAL A 1 72 ? 9.113 -7.455 -18.894 1.00 90.50 72 VAL A O 1
ATOM 566 N N . GLY A 1 73 ? 6.984 -7.119 -18.305 1.00 82.75 73 GLY A N 1
ATOM 567 C CA . GLY A 1 73 ? 6.418 -8.170 -19.158 1.00 82.75 73 GLY A CA 1
ATOM 568 C C . GLY A 1 73 ? 6.036 -7.734 -20.574 1.00 82.75 73 GLY A C 1
ATOM 569 O O . GLY A 1 73 ? 5.429 -8.527 -21.294 1.00 82.75 73 GLY A O 1
ATOM 570 N N . THR A 1 74 ? 6.340 -6.498 -20.983 1.00 84.69 74 THR A N 1
ATOM 571 C CA . THR A 1 74 ? 5.775 -5.910 -22.212 1.00 84.69 74 THR A CA 1
ATOM 572 C C . THR A 1 74 ? 6.080 -6.740 -23.458 1.00 84.69 74 THR A C 1
ATOM 574 O O . THR A 1 74 ? 5.181 -6.976 -24.261 1.00 84.69 74 THR A O 1
ATOM 577 N N . GLU A 1 75 ? 7.310 -7.231 -23.622 1.00 80.00 75 GLU A N 1
ATOM 578 C CA . GLU A 1 75 ? 7.672 -8.024 -24.806 1.00 80.00 75 GLU A CA 1
ATOM 579 C C . GLU A 1 75 ? 6.976 -9.392 -24.833 1.00 80.00 75 GLU A C 1
ATOM 581 O O . GLU A 1 75 ? 6.475 -9.810 -25.877 1.00 80.00 75 GLU A O 1
ATOM 586 N N . THR A 1 76 ? 6.860 -10.048 -23.676 1.00 81.00 76 THR A N 1
ATOM 587 C CA . THR A 1 76 ? 6.195 -11.351 -23.522 1.00 81.00 76 THR A CA 1
ATOM 588 C C . THR A 1 76 ? 4.686 -11.260 -23.744 1.00 81.00 76 THR A C 1
ATOM 590 O O . THR A 1 76 ? 4.089 -12.152 -24.342 1.00 81.00 76 THR A O 1
ATOM 593 N N . VAL A 1 77 ? 4.054 -10.184 -23.269 1.00 79.75 77 VAL A N 1
ATOM 594 C CA . VAL A 1 77 ? 2.604 -9.974 -23.405 1.00 79.75 77 VAL A CA 1
ATOM 5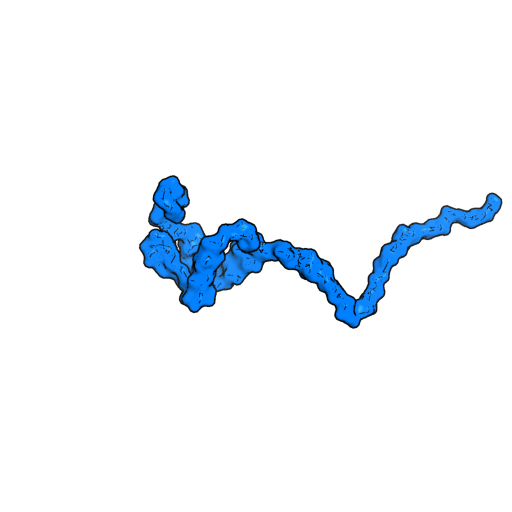95 C C . VAL A 1 77 ? 2.239 -9.480 -24.805 1.00 79.75 77 VAL A C 1
ATOM 597 O O . VAL A 1 77 ? 1.189 -9.847 -25.326 1.00 79.75 77 VAL A O 1
ATOM 600 N N . ARG A 1 78 ? 3.093 -8.665 -25.442 1.00 72.19 78 ARG A N 1
ATOM 601 C CA . ARG A 1 78 ? 2.829 -8.111 -26.781 1.00 72.19 78 ARG A CA 1
ATOM 602 C C . ARG A 1 78 ? 2.878 -9.169 -27.876 1.00 72.19 78 ARG A C 1
ATOM 604 O O . ARG A 1 78 ? 2.144 -9.063 -28.856 1.00 72.19 78 ARG A O 1
ATOM 611 N N . TYR A 1 79 ? 3.710 -10.186 -27.693 1.00 62.97 79 TYR A N 1
ATOM 612 C CA . TYR A 1 79 ? 3.767 -11.341 -28.570 1.00 62.97 79 TYR A CA 1
ATOM 613 C C . TYR A 1 79 ? 3.459 -12.583 -27.746 1.00 62.97 79 TYR A C 1
ATOM 615 O O . TYR A 1 79 ? 4.395 -13.278 -27.348 1.00 62.97 79 TYR A O 1
ATOM 623 N N . PRO A 1 80 ? 2.179 -12.922 -27.499 1.00 57.97 80 PRO A N 1
ATOM 624 C CA . PRO A 1 80 ? 1.896 -14.300 -27.153 1.00 57.97 80 PRO A CA 1
ATOM 625 C C . PRO A 1 80 ? 2.465 -15.126 -28.312 1.00 57.97 80 PRO A C 1
ATOM 627 O O . PRO A 1 80 ? 2.039 -14.924 -29.456 1.00 57.97 80 PRO A O 1
ATOM 630 N N . PRO A 1 81 ? 3.453 -16.017 -28.099 1.00 53.69 81 PRO A N 1
ATOM 631 C CA . PRO A 1 81 ? 3.732 -16.993 -29.121 1.00 53.69 81 PRO A CA 1
ATOM 632 C C . PRO A 1 81 ? 2.423 -17.758 -29.257 1.00 53.69 81 PRO A C 1
ATOM 634 O O . PRO A 1 81 ? 2.043 -18.518 -28.367 1.00 53.69 81 PRO A O 1
ATOM 637 N N . LEU A 1 82 ? 1.716 -17.554 -30.366 1.00 60.06 82 LEU A N 1
ATOM 638 C CA . LEU A 1 82 ? 0.684 -18.465 -30.837 1.00 60.06 82 LEU A CA 1
ATOM 639 C C . LEU A 1 82 ? 1.384 -19.778 -31.234 1.00 60.06 82 LEU A C 1
ATOM 641 O O . LEU A 1 82 ? 1.343 -20.222 -32.375 1.00 60.06 82 LEU A O 1
ATOM 645 N N . LYS A 1 83 ? 2.092 -20.404 -30.288 1.00 51.44 83 LYS A N 1
ATOM 646 C CA . LYS A 1 83 ? 2.604 -21.763 -30.378 1.00 51.44 83 LYS A CA 1
ATOM 647 C C . LYS A 1 83 ? 1.388 -22.668 -30.225 1.00 51.44 83 LYS A C 1
ATOM 649 O O . LYS A 1 83 ? 1.076 -23.125 -29.134 1.00 51.44 83 LYS A O 1
ATOM 654 N N . GLY A 1 84 ? 0.669 -22.865 -31.324 1.00 50.97 84 GLY A N 1
ATOM 655 C CA . GLY A 1 84 ? -0.403 -23.858 -31.405 1.00 50.97 84 GLY A CA 1
ATOM 656 C C . GLY A 1 84 ? -1.615 -23.448 -32.227 1.00 50.97 84 GLY A C 1
ATOM 657 O O . GLY A 1 84 ? -2.356 -24.323 -32.658 1.00 50.97 84 GLY A O 1
ATOM 658 N N . VAL A 1 85 ? -1.807 -22.159 -32.513 1.00 56.62 85 VAL A N 1
ATOM 659 C CA . VAL A 1 85 ? -2.840 -21.727 -33.458 1.00 56.62 85 VAL A CA 1
ATOM 660 C C . VAL A 1 85 ? -2.124 -21.317 -34.729 1.00 56.62 85 VAL A C 1
ATOM 662 O O . VAL A 1 85 ? -1.491 -20.266 -34.776 1.00 56.62 85 VAL A O 1
ATOM 665 N N . GLY A 1 86 ? -2.191 -22.174 -35.748 1.00 50.62 86 GLY A N 1
ATOM 666 C CA . GLY A 1 86 ? -1.800 -21.839 -37.113 1.00 50.62 86 GLY A CA 1
ATOM 667 C C . GLY A 1 86 ? -2.725 -20.762 -37.671 1.00 50.62 86 GLY A C 1
ATOM 668 O O . GLY A 1 86 ? -3.559 -21.038 -38.526 1.00 50.62 86 GLY A O 1
ATOM 669 N N . LEU A 1 87 ? -2.618 -19.543 -37.152 1.00 53.94 87 LEU A N 1
ATOM 670 C CA . LEU A 1 87 ? -3.153 -18.371 -37.814 1.00 53.94 87 LEU A CA 1
ATOM 671 C C . LEU A 1 87 ? -2.195 -18.070 -38.965 1.00 53.94 87 LEU A C 1
ATOM 673 O O . LEU A 1 87 ? -0.987 -17.968 -38.724 1.00 53.94 87 LEU A O 1
ATOM 677 N N . PRO A 1 88 ? -2.686 -17.984 -40.213 1.00 43.06 88 PRO A N 1
ATOM 678 C CA . PRO A 1 88 ? -1.843 -17.586 -41.320 1.00 43.06 88 PRO A CA 1
ATOM 679 C C . PRO A 1 88 ? -1.292 -16.207 -40.978 1.00 43.06 88 PRO A C 1
ATOM 681 O O . PRO A 1 88 ? -2.034 -15.228 -40.887 1.00 43.06 88 PRO A O 1
ATOM 684 N N . VAL A 1 89 ? 0.017 -16.148 -40.742 1.00 57.84 89 VAL A N 1
ATOM 685 C CA . VAL A 1 89 ? 0.746 -14.890 -40.782 1.00 57.84 89 VAL A CA 1
ATOM 686 C C . VAL A 1 89 ? 0.538 -14.403 -42.204 1.00 57.84 89 VAL A C 1
ATOM 688 O O . VAL A 1 89 ? 1.084 -14.980 -43.144 1.00 57.84 89 VAL A O 1
ATOM 691 N N . VAL A 1 90 ? -0.332 -13.410 -42.374 1.00 55.69 90 VAL A N 1
ATOM 692 C CA . VAL A 1 90 ? -0.427 -12.674 -43.627 1.00 55.69 90 VAL A CA 1
ATOM 693 C C . VAL A 1 90 ? 0.889 -11.916 -43.710 1.00 55.69 90 VAL A C 1
ATOM 695 O O . VAL A 1 90 ? 1.036 -10.834 -43.154 1.00 55.69 90 VAL A O 1
ATOM 698 N N . SER A 1 91 ? 1.900 -12.554 -44.294 1.00 56.28 91 SER A N 1
ATOM 699 C CA . SER A 1 91 ? 3.116 -11.878 -44.702 1.00 56.28 91 SER A CA 1
ATOM 700 C C . SER A 1 91 ? 2.687 -10.816 -45.699 1.00 56.28 91 SER A C 1
ATOM 702 O O . SER A 1 91 ? 2.078 -11.137 -46.719 1.00 56.28 91 SER A O 1
ATOM 704 N N . ASP A 1 92 ? 2.939 -9.558 -45.346 1.00 49.97 92 ASP A N 1
ATOM 705 C CA . ASP A 1 92 ? 2.580 -8.375 -46.115 1.00 49.97 92 ASP A CA 1
ATOM 706 C C . ASP A 1 92 ? 2.865 -8.566 -47.608 1.00 49.97 92 ASP A C 1
ATOM 708 O O . ASP A 1 92 ? 3.979 -8.402 -48.106 1.00 49.97 92 ASP A O 1
ATOM 712 N N . GLY A 1 93 ? 1.796 -8.876 -48.338 1.00 50.88 93 GLY A N 1
ATOM 713 C CA . GLY A 1 93 ? 1.706 -8.823 -49.786 1.00 50.88 93 GLY A CA 1
ATOM 714 C C . GLY A 1 93 ? 1.521 -7.392 -50.276 1.00 50.88 93 GLY A C 1
ATOM 715 O O . GLY A 1 93 ? 0.760 -7.161 -51.207 1.00 50.88 93 GLY A O 1
ATOM 716 N N . LEU A 1 94 ? 2.227 -6.422 -49.689 1.00 50.03 94 LEU A N 1
ATOM 717 C CA . LEU A 1 94 ? 2.388 -5.086 -50.263 1.00 50.03 94 LEU A CA 1
ATOM 718 C C . LEU A 1 94 ? 3.531 -5.101 -51.293 1.00 50.03 94 LEU A C 1
ATOM 720 O O . LEU A 1 94 ? 4.455 -4.293 -51.262 1.00 50.03 94 LEU A O 1
ATOM 724 N N . ARG A 1 95 ? 3.454 -6.022 -52.262 1.00 48.94 95 ARG A N 1
ATOM 725 C CA . ARG A 1 95 ? 3.944 -5.737 -53.614 1.00 48.94 95 ARG A CA 1
ATOM 726 C C . ARG A 1 95 ? 2.740 -5.234 -54.393 1.00 48.94 95 ARG A C 1
ATOM 728 O O . ARG A 1 95 ? 1.844 -6.005 -54.720 1.00 48.94 95 ARG A O 1
ATOM 735 N N . GLY A 1 96 ? 2.717 -3.924 -54.633 1.00 48.25 96 GLY A N 1
ATOM 736 C CA . GLY A 1 96 ? 1.733 -3.293 -55.507 1.00 48.25 96 GLY A CA 1
ATOM 737 C C . GLY A 1 96 ? 1.692 -3.958 -56.892 1.00 48.25 96 GLY A C 1
ATOM 738 O O . GLY A 1 96 ? 2.658 -4.620 -57.286 1.00 48.25 96 GLY A O 1
ATOM 739 N N . PRO A 1 97 ? 0.577 -3.812 -57.626 1.00 40.78 97 PRO A N 1
ATOM 740 C CA . PRO A 1 97 ? 0.382 -4.477 -58.906 1.00 40.78 97 PRO A CA 1
ATOM 741 C C . PRO A 1 97 ? 1.498 -4.116 -59.891 1.00 40.78 97 PRO A C 1
ATOM 743 O O . PRO A 1 97 ? 1.811 -2.948 -60.120 1.00 40.78 97 PRO A O 1
ATOM 746 N N . SER A 1 98 ? 2.086 -5.151 -60.487 1.00 53.00 98 SER A N 1
ATOM 747 C CA . SER A 1 98 ? 2.999 -5.043 -61.617 1.00 53.00 98 SER A CA 1
ATOM 748 C C . SER A 1 98 ? 2.285 -4.403 -62.811 1.00 53.00 98 SER A C 1
ATOM 750 O O . SER A 1 98 ? 1.338 -4.970 -63.354 1.00 53.00 98 SER A O 1
ATOM 752 N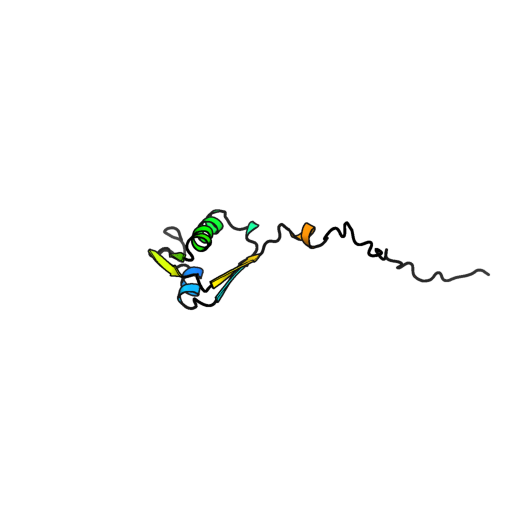 N . SER A 1 99 ? 2.774 -3.245 -63.233 1.00 46.59 99 SER A N 1
ATOM 753 C CA . SER A 1 99 ? 2.447 -2.545 -64.477 1.00 46.59 99 SER A CA 1
ATOM 754 C C . SER A 1 99 ? 3.812 -2.212 -65.087 1.00 46.59 99 SER A C 1
ATOM 756 O O . SER A 1 99 ? 4.543 -1.433 -64.488 1.00 46.59 99 SER A O 1
ATOM 758 N N . THR A 1 100 ? 4.294 -2.848 -66.154 1.00 44.53 100 THR A N 1
ATOM 759 C CA . THR A 1 100 ? 3.706 -2.884 -67.499 1.00 44.53 100 THR A CA 1
ATOM 760 C C . THR A 1 100 ? 4.202 -4.093 -68.313 1.00 44.53 100 THR A C 1
ATOM 762 O O . THR A 1 100 ? 5.333 -4.552 -68.163 1.00 44.53 100 THR A O 1
ATOM 765 N N . ALA A 1 101 ? 3.329 -4.599 -69.188 1.00 42.75 101 ALA A N 1
ATOM 766 C CA . ALA A 1 101 ? 3.604 -5.609 -70.212 1.00 42.75 101 ALA A CA 1
ATOM 767 C C . ALA A 1 101 ? 4.272 -4.971 -71.463 1.00 42.75 101 ALA A C 1
ATOM 769 O O . ALA A 1 101 ? 4.304 -3.742 -71.561 1.00 42.75 101 ALA A O 1
ATOM 770 N N . PRO A 1 102 ? 4.825 -5.770 -72.396 1.00 43.94 102 PRO A N 1
ATOM 771 C CA . PRO A 1 102 ? 5.805 -5.324 -73.382 1.00 43.94 102 PRO A CA 1
ATOM 772 C C . PRO A 1 102 ? 5.161 -4.696 -74.623 1.00 43.94 102 PRO A C 1
ATOM 774 O O . PRO A 1 102 ? 4.072 -5.089 -75.044 1.00 43.94 102 PRO A O 1
ATOM 777 N N . THR A 1 103 ? 5.884 -3.783 -75.268 1.00 46.78 103 THR A N 1
ATOM 778 C CA . THR A 1 103 ? 5.890 -3.617 -76.729 1.00 46.78 103 THR A CA 1
ATOM 779 C C . THR A 1 103 ? 7.283 -3.171 -77.142 1.00 46.78 103 THR A C 1
ATOM 781 O O . THR A 1 103 ? 7.827 -2.282 -76.450 1.00 46.78 103 THR A O 1
#

Mean predicted aligned error: 13.22 Å